Protein AF-A0A3D3BGR3-F1 (afdb_monomer_lite)

Foldseek 3Di:
DVLCVLLVVLLVCLQVQLQVQLQDDDCCVVVVLVVLVVVLVVVLVVVVVVPDVVCNVSSVVSSVSSNVSSPVSNVVNNVVNVVVVVVVVVVVVVVLVVVQVVCVVVVHDNDDDVCVVPVPPPPD

Structure (mmCIF, N/CA/C/O backbone):
data_AF-A0A3D3BGR3-F1
#
_entry.id   AF-A0A3D3BGR3-F1
#
loop_
_atom_site.group_PDB
_atom_site.id
_atom_site.type_symbol
_atom_site.label_atom_id
_atom_site.label_alt_id
_atom_site.label_comp_id
_atom_site.label_asym_id
_atom_site.label_entity_id
_atom_site.label_seq_id
_atom_site.pdbx_PDB_ins_code
_atom_site.Cartn_x
_atom_site.Cartn_y
_atom_site.Cartn_z
_atom_site.occupancy
_atom_site.B_iso_or_equiv
_atom_site.auth_seq_id
_atom_site.auth_comp_id
_atom_site.auth_asym_id
_atom_site.auth_atom_id
_atom_site.pdbx_PDB_model_num
ATOM 1 N N . MET A 1 1 ? -12.137 -13.216 25.998 1.00 61.53 1 MET A N 1
ATOM 2 C CA . MET A 1 1 ? -12.702 -13.579 24.675 1.00 61.53 1 MET A CA 1
ATOM 3 C C . MET A 1 1 ? -13.329 -12.407 23.922 1.00 61.53 1 MET A C 1
ATOM 5 O O . MET A 1 1 ? -13.034 -12.275 22.746 1.00 61.53 1 MET A O 1
ATOM 9 N N . GLN A 1 2 ? -14.112 -11.522 24.556 1.00 68.38 2 GLN A N 1
ATOM 10 C CA . GLN A 1 2 ? -14.761 -10.387 23.864 1.00 68.38 2 GLN A CA 1
ATOM 11 C C . GLN A 1 2 ? -13.795 -9.462 23.096 1.00 68.38 2 GLN A C 1
ATOM 13 O O . GLN A 1 2 ? -14.139 -8.990 22.021 1.00 68.38 2 GLN A O 1
ATOM 18 N N . PHE A 1 3 ? -12.572 -9.256 23.599 1.00 71.25 3 PHE A N 1
ATOM 19 C CA . PHE A 1 3 ? -11.538 -8.487 22.895 1.00 71.25 3 PHE A CA 1
ATOM 20 C C . PHE A 1 3 ? -11.185 -9.083 21.526 1.00 71.25 3 PHE A C 1
ATOM 22 O O . PHE A 1 3 ? -11.163 -8.366 20.537 1.00 71.25 3 PHE A O 1
ATOM 29 N N . LEU A 1 4 ? -10.971 -10.398 21.457 1.00 74.62 4 LEU A N 1
ATOM 30 C CA . LEU A 1 4 ? -10.583 -11.096 20.228 1.00 74.62 4 LEU A CA 1
ATOM 31 C C . LEU A 1 4 ? -11.682 -11.006 19.159 1.00 74.62 4 LEU A C 1
ATOM 33 O O . LEU A 1 4 ? -11.387 -10.793 17.989 1.00 74.62 4 LEU A O 1
ATOM 37 N N . VAL A 1 5 ? -12.946 -11.085 19.583 1.00 76.00 5 VAL A N 1
ATOM 38 C CA . VAL A 1 5 ? -14.120 -10.979 18.700 1.00 76.00 5 VAL A CA 1
ATOM 39 C C . VAL A 1 5 ? -14.231 -9.593 18.054 1.00 76.00 5 VAL A C 1
ATOM 41 O O . VAL A 1 5 ? -14.700 -9.487 16.928 1.00 76.00 5 VAL A O 1
ATOM 44 N N . ILE A 1 6 ? -13.784 -8.536 18.739 1.00 70.94 6 ILE A N 1
ATOM 45 C CA . ILE A 1 6 ? -13.852 -7.157 18.233 1.00 70.94 6 ILE A CA 1
ATOM 46 C C . ILE A 1 6 ? -12.569 -6.785 17.479 1.00 70.94 6 ILE A C 1
ATOM 48 O O . ILE A 1 6 ? -12.630 -6.212 16.395 1.00 70.94 6 ILE A O 1
ATOM 52 N N . ALA A 1 7 ? -11.404 -7.121 18.032 1.00 71.00 7 ALA A N 1
ATOM 53 C CA . ALA A 1 7 ? -10.110 -6.702 17.505 1.00 71.00 7 ALA A CA 1
ATOM 54 C C . ALA A 1 7 ? -9.733 -7.418 16.203 1.00 71.00 7 ALA A C 1
ATOM 56 O O . ALA A 1 7 ? -9.111 -6.805 15.341 1.00 71.00 7 ALA A O 1
ATOM 57 N N . LEU A 1 8 ? -10.116 -8.687 16.033 1.00 76.25 8 LEU A N 1
ATOM 58 C CA . LEU A 1 8 ? -9.775 -9.469 14.843 1.00 76.25 8 LEU A CA 1
ATOM 59 C C . LEU A 1 8 ? -10.443 -8.935 13.561 1.00 76.25 8 LEU A C 1
ATOM 61 O O . LEU A 1 8 ? -9.710 -8.655 12.613 1.00 76.25 8 LEU A O 1
ATOM 65 N N . PRO A 1 9 ? -11.774 -8.716 13.496 1.00 76.44 9 PRO A N 1
ATOM 66 C CA . PRO A 1 9 ? -12.395 -8.146 12.300 1.00 76.44 9 PRO A CA 1
ATOM 67 C C . PRO A 1 9 ? -11.937 -6.708 12.039 1.00 76.44 9 PRO A C 1
ATOM 69 O O . PRO A 1 9 ? -11.689 -6.359 10.887 1.00 76.44 9 PRO A O 1
ATOM 72 N N . LEU A 1 10 ? -11.747 -5.892 13.087 1.00 74.12 10 LEU A N 1
ATOM 73 C CA . LEU A 1 10 ? -11.175 -4.550 12.934 1.00 74.12 10 LEU A CA 1
ATOM 74 C C . LEU A 1 10 ? -9.769 -4.620 12.339 1.00 74.12 10 LEU A C 1
ATOM 76 O O . LEU A 1 10 ? -9.506 -3.961 11.340 1.00 74.12 10 LEU A O 1
ATOM 80 N N . GLY A 1 11 ? -8.883 -5.445 12.896 1.00 75.06 11 GLY A N 1
ATOM 81 C CA . GLY A 1 11 ? -7.519 -5.618 12.399 1.00 75.06 11 GLY A CA 1
ATOM 82 C C . GLY A 1 11 ? -7.478 -6.074 10.940 1.00 75.06 11 GLY A C 1
ATOM 83 O O . GLY A 1 11 ? -6.686 -5.548 10.162 1.00 75.06 11 GLY A O 1
ATOM 84 N N . LEU A 1 12 ? -8.378 -6.979 10.545 1.00 78.00 12 LEU A N 1
ATOM 85 C CA . LEU A 1 12 ? -8.486 -7.469 9.169 1.00 78.00 12 LEU A CA 1
ATOM 86 C C . LEU A 1 12 ? -8.910 -6.346 8.211 1.00 78.00 12 LEU A C 1
ATOM 88 O O . LEU A 1 12 ? -8.235 -6.116 7.210 1.00 78.00 12 LEU A O 1
ATOM 92 N N . VAL A 1 13 ? -9.946 -5.577 8.570 1.00 77.75 13 VAL A N 1
ATOM 93 C CA . VAL A 1 13 ? -10.376 -4.389 7.809 1.00 77.75 13 VAL A CA 1
ATOM 94 C C . VAL A 1 13 ? -9.263 -3.344 7.746 1.00 77.75 13 VAL A C 1
ATOM 96 O O . VAL A 1 13 ? -9.033 -2.744 6.697 1.00 77.75 13 VAL A O 1
ATOM 99 N N . GLY A 1 14 ? -8.545 -3.128 8.848 1.00 75.31 14 GLY A N 1
ATOM 100 C CA . GLY A 1 14 ? -7.429 -2.191 8.914 1.00 75.31 14 GLY A CA 1
ATOM 101 C C . GLY A 1 14 ? -6.294 -2.593 7.980 1.00 75.31 14 GLY A C 1
ATOM 102 O O . GLY A 1 14 ? -5.817 -1.769 7.204 1.00 75.31 14 GLY A O 1
ATOM 103 N N . ALA A 1 15 ? -5.920 -3.872 7.987 1.00 77.12 15 ALA A N 1
ATOM 104 C CA . ALA A 1 15 ? -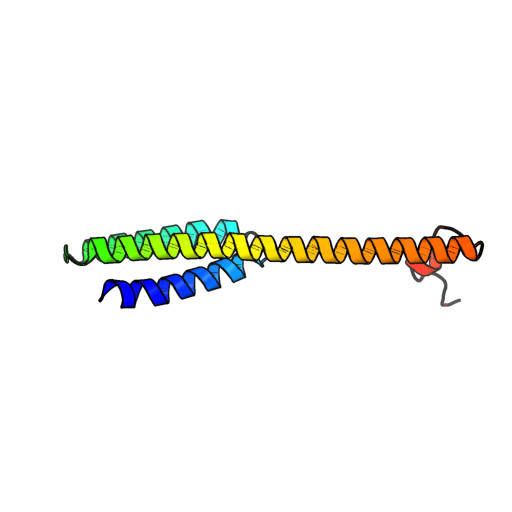4.878 -4.414 7.125 1.00 77.12 15 ALA A CA 1
ATOM 105 C C . ALA A 1 15 ? -5.253 -4.330 5.638 1.00 77.12 15 ALA A C 1
ATOM 107 O O . ALA A 1 15 ? -4.450 -3.851 4.836 1.00 77.12 15 ALA A O 1
ATOM 108 N N . THR A 1 16 ? -6.473 -4.730 5.257 1.00 78.38 16 THR A N 1
ATOM 109 C CA . THR A 1 16 ? -6.919 -4.662 3.854 1.00 78.38 16 THR A CA 1
ATOM 110 C C . THR A 1 16 ? -7.037 -3.222 3.373 1.00 78.38 16 THR A C 1
ATOM 112 O O . THR A 1 16 ? -6.589 -2.902 2.274 1.00 78.38 16 THR A O 1
ATOM 115 N N . THR A 1 17 ? -7.589 -2.335 4.205 1.00 78.69 17 THR A N 1
ATOM 116 C CA . THR A 1 17 ? -7.715 -0.910 3.876 1.00 78.69 17 THR A CA 1
ATOM 117 C C . THR A 1 17 ? -6.336 -0.277 3.738 1.00 78.69 17 THR A C 1
ATOM 119 O O . THR A 1 17 ? -6.063 0.372 2.732 1.00 78.69 17 THR A O 1
ATOM 122 N N . GLY A 1 18 ? -5.437 -0.521 4.695 1.00 75.94 18 GLY A N 1
ATOM 123 C CA . GLY A 1 18 ? -4.064 -0.029 4.647 1.00 75.94 18 GLY A CA 1
ATOM 124 C C . GLY A 1 18 ? -3.319 -0.513 3.403 1.00 75.94 18 GLY A C 1
ATOM 125 O O . GLY A 1 18 ? -2.697 0.290 2.712 1.00 75.94 18 GLY A O 1
ATOM 126 N N . TYR A 1 19 ? -3.445 -1.797 3.062 1.00 79.75 19 TYR A N 1
ATOM 127 C CA . TYR A 1 19 ? -2.822 -2.377 1.871 1.00 79.75 19 TYR A CA 1
ATOM 128 C C . TYR A 1 19 ? -3.310 -1.732 0.569 1.00 79.75 19 TYR A C 1
ATOM 130 O O . TYR A 1 19 ? -2.501 -1.299 -0.254 1.00 79.75 19 TYR A O 1
ATOM 138 N N . LEU A 1 20 ? -4.629 -1.606 0.400 1.00 79.69 20 LEU A N 1
ATOM 139 C CA . LEU A 1 20 ? -5.223 -0.966 -0.779 1.00 79.69 20 LEU A CA 1
ATOM 140 C C . LEU A 1 20 ? -4.835 0.514 -0.882 1.00 79.69 20 LEU A C 1
ATOM 142 O O . LEU A 1 20 ? -4.572 1.013 -1.977 1.00 79.69 20 LEU A O 1
ATOM 146 N N . VAL A 1 21 ? -4.746 1.205 0.255 1.00 78.81 21 VAL A N 1
ATOM 147 C CA . VAL A 1 21 ? -4.286 2.595 0.322 1.00 78.81 21 VAL A CA 1
ATOM 148 C C . VAL A 1 21 ? -2.814 2.710 -0.079 1.00 78.81 21 VAL A C 1
ATOM 150 O O . VAL A 1 21 ? -2.486 3.569 -0.895 1.00 78.81 21 VAL A O 1
ATOM 153 N N . GLY A 1 22 ? -1.943 1.822 0.410 1.00 74.69 22 GLY A N 1
ATOM 154 C CA . GLY A 1 22 ? -0.523 1.793 0.041 1.00 74.69 22 GLY A CA 1
ATOM 155 C C . GLY A 1 22 ? -0.274 1.518 -1.449 1.00 74.69 22 GLY A C 1
ATOM 156 O O . GLY A 1 22 ? 0.700 2.017 -2.020 1.00 74.69 22 GLY A O 1
ATOM 157 N N . LEU A 1 23 ? -1.173 0.775 -2.102 1.00 77.12 23 LEU A N 1
ATOM 158 C CA . LEU A 1 23 ? -1.125 0.531 -3.548 1.00 77.12 23 LEU A CA 1
ATOM 159 C C . LEU A 1 23 ? -1.535 1.750 -4.394 1.00 77.12 23 LEU A C 1
ATOM 161 O O . LEU A 1 23 ? -1.155 1.834 -5.567 1.00 77.12 23 LEU A O 1
ATOM 165 N N . SER A 1 24 ? -2.294 2.698 -3.839 1.00 77.31 24 SER A N 1
ATOM 166 C CA . SER A 1 24 ? -2.839 3.827 -4.599 1.00 77.31 24 SER A CA 1
ATOM 167 C C . SER A 1 24 ? -1.839 4.990 -4.739 1.00 77.31 24 SER A C 1
ATOM 169 O O . SER A 1 24 ? -1.008 5.234 -3.870 1.00 77.31 24 SER A O 1
ATOM 171 N N . ARG A 1 25 ? -1.886 5.716 -5.870 1.00 63.75 25 ARG A N 1
ATOM 172 C CA . ARG A 1 25 ? -0.912 6.774 -6.248 1.00 63.75 25 ARG A CA 1
ATOM 173 C C . ARG A 1 25 ? -1.256 8.188 -5.735 1.00 63.75 25 ARG A C 1
ATOM 175 O O . ARG A 1 25 ? -0.486 9.112 -5.970 1.00 63.75 25 ARG A O 1
ATOM 182 N N . VAL A 1 26 ? -2.414 8.371 -5.101 1.00 64.44 26 VAL A N 1
ATOM 183 C CA . VAL A 1 26 ? -3.058 9.675 -4.812 1.00 64.44 26 VAL A CA 1
ATOM 184 C C . VAL A 1 26 ? -2.910 10.045 -3.320 1.00 64.44 26 VAL A C 1
ATOM 186 O O . VAL A 1 26 ? -2.709 9.136 -2.511 1.00 64.44 26 VAL A O 1
ATOM 189 N N . PRO A 1 27 ? -3.087 11.326 -2.909 1.00 52.91 27 PRO A N 1
ATOM 190 C CA . PRO A 1 27 ? -3.235 11.797 -1.513 1.00 52.91 27 PRO A CA 1
ATOM 191 C C . PRO A 1 27 ? -4.281 11.072 -0.642 1.00 52.91 27 PRO A C 1
ATOM 193 O O . PRO A 1 27 ? -4.528 11.473 0.490 1.00 52.91 27 PRO A O 1
ATOM 196 N N . ALA A 1 28 ? -4.871 9.971 -1.111 1.00 54.88 28 ALA A N 1
ATOM 197 C CA . ALA A 1 28 ? -5.636 9.045 -0.292 1.00 54.88 28 ALA A CA 1
ATOM 198 C C . ALA A 1 28 ? -4.876 8.674 0.990 1.00 54.88 28 ALA A C 1
ATOM 200 O O . ALA A 1 28 ? -5.483 8.674 2.046 1.00 54.88 28 ALA A O 1
ATOM 201 N N . VAL A 1 29 ? -3.552 8.473 0.945 1.00 57.38 29 VAL A N 1
ATOM 202 C CA . VAL A 1 29 ? -2.751 8.183 2.151 1.00 57.38 29 VAL A CA 1
ATOM 203 C C . VAL A 1 29 ? -2.788 9.341 3.161 1.00 57.38 29 VAL A C 1
ATOM 205 O O . VAL A 1 29 ? -2.961 9.109 4.356 1.00 57.38 29 VAL A O 1
ATOM 208 N N . THR A 1 30 ? -2.669 10.588 2.694 1.00 56.72 30 THR A N 1
ATOM 209 C CA . THR A 1 30 ? -2.610 11.777 3.560 1.00 56.72 30 THR A CA 1
ATOM 210 C C . THR A 1 30 ? -3.982 12.247 4.033 1.00 56.72 30 THR A C 1
ATOM 212 O O . THR A 1 30 ? -4.056 12.894 5.070 1.00 56.72 30 THR A O 1
ATOM 215 N N . ALA A 1 31 ? -5.064 11.898 3.329 1.00 58.56 31 ALA A N 1
ATOM 216 C CA . ALA A 1 31 ? -6.436 12.220 3.726 1.00 58.56 31 ALA A CA 1
ATOM 217 C C . ALA A 1 31 ? -7.109 11.102 4.548 1.00 58.56 31 ALA A C 1
ATOM 219 O O . ALA A 1 31 ? -7.839 11.398 5.495 1.00 58.56 31 ALA A O 1
ATOM 220 N N . LEU A 1 32 ? -6.851 9.821 4.242 1.00 67.25 32 LEU A N 1
ATOM 221 C CA . LEU A 1 32 ? -7.461 8.702 4.974 1.00 67.25 32 LEU A CA 1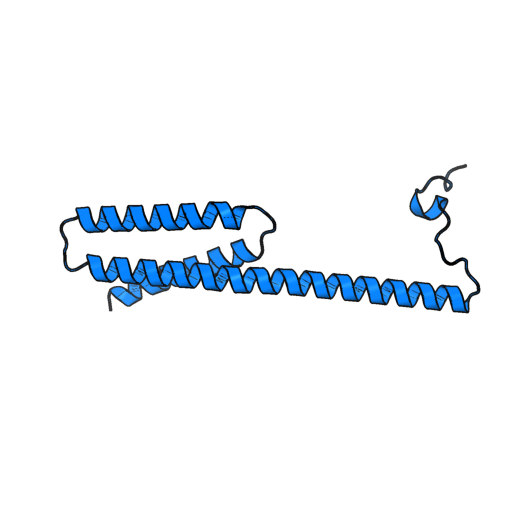
ATOM 222 C C . LEU A 1 32 ? -6.881 8.518 6.366 1.00 67.25 32 LEU A C 1
ATOM 224 O O . LEU A 1 32 ? -7.643 8.209 7.275 1.00 67.25 32 LEU A O 1
ATOM 228 N N . LEU A 1 33 ? -5.569 8.681 6.554 1.00 67.19 33 LEU A N 1
ATOM 229 C CA . LEU A 1 33 ? -4.960 8.480 7.871 1.00 67.19 33 LEU A CA 1
ATOM 230 C C . LEU A 1 33 ? -5.542 9.447 8.923 1.00 67.19 33 LEU A C 1
ATOM 232 O O . LEU A 1 33 ? -6.018 8.963 9.952 1.00 67.19 33 LEU A O 1
ATOM 236 N N . PRO A 1 34 ? -5.620 10.772 8.676 1.00 63.72 34 PRO A N 1
ATOM 237 C CA . PRO A 1 34 ? -6.261 11.704 9.604 1.00 63.72 34 PRO A CA 1
ATOM 238 C C . PRO A 1 34 ? -7.764 11.462 9.778 1.00 63.72 34 PRO A C 1
ATOM 240 O O . PRO A 1 34 ? -8.281 11.626 10.884 1.00 63.72 34 PRO A O 1
ATOM 243 N N . ALA A 1 35 ? -8.469 11.045 8.719 1.00 65.62 35 ALA A N 1
ATOM 244 C CA . ALA A 1 35 ? -9.900 10.748 8.778 1.00 65.62 35 ALA A CA 1
ATOM 245 C C . ALA A 1 35 ? -10.199 9.484 9.604 1.00 65.62 35 ALA A C 1
ATOM 247 O O . ALA A 1 35 ? -11.115 9.490 10.423 1.00 65.62 35 ALA A O 1
ATOM 248 N N . LEU A 1 36 ? -9.398 8.424 9.456 1.00 73.50 36 LEU A N 1
ATOM 249 C CA . LEU A 1 36 ? -9.510 7.194 10.245 1.00 73.50 36 LEU A CA 1
ATOM 250 C C . LEU A 1 36 ? -9.102 7.418 11.702 1.00 73.50 36 LEU A C 1
ATOM 252 O O . LEU A 1 36 ? -9.774 6.923 12.606 1.00 73.50 36 LEU A O 1
ATOM 256 N N . LEU A 1 37 ? -8.057 8.209 11.951 1.00 69.44 37 LEU A N 1
ATOM 257 C CA . LEU A 1 37 ? -7.669 8.606 13.306 1.00 69.44 37 LEU A CA 1
ATOM 258 C C . LEU A 1 37 ? -8.753 9.468 13.971 1.00 69.44 37 LEU A C 1
ATOM 260 O O . LEU A 1 37 ? -9.121 9.190 15.113 1.00 69.44 37 LEU A O 1
ATOM 264 N N . SER A 1 38 ? -9.341 10.430 13.252 1.00 65.94 38 SER A N 1
ATOM 265 C CA . SER A 1 38 ? -10.479 11.222 13.750 1.00 65.94 38 SER A CA 1
ATOM 266 C C . SER A 1 38 ? -11.704 10.356 14.023 1.00 65.94 38 SER A C 1
ATOM 268 O O . SER A 1 38 ? -12.314 10.476 15.082 1.00 65.94 38 SER A O 1
ATOM 270 N N . PHE A 1 39 ? -12.040 9.440 13.112 1.00 75.19 39 PHE A N 1
ATOM 271 C CA . PHE A 1 39 ? -13.164 8.524 13.287 1.00 75.19 39 PHE A CA 1
ATOM 272 C C . PHE A 1 39 ? -12.948 7.584 14.478 1.00 75.19 39 PHE A C 1
ATOM 274 O O . PHE A 1 39 ? -13.833 7.433 15.316 1.00 75.19 39 PHE A O 1
ATOM 281 N N . SER A 1 40 ? -11.753 7.006 14.615 1.00 74.31 40 SER A N 1
ATOM 282 C CA . SER A 1 40 ? -11.421 6.137 15.749 1.00 74.31 40 SER A CA 1
ATOM 283 C C . SER A 1 40 ? -11.458 6.888 17.085 1.00 74.31 40 SER A C 1
ATOM 285 O O . SER A 1 40 ? -11.988 6.368 18.066 1.00 74.31 40 SER A O 1
ATOM 287 N N . SER A 1 41 ? -11.008 8.146 17.106 1.00 65.44 41 SER A N 1
ATOM 288 C CA . SER A 1 41 ? -11.081 9.023 18.281 1.00 65.44 41 SER A CA 1
ATOM 289 C C . SER A 1 41 ? -12.527 9.380 18.636 1.00 65.44 41 SER A C 1
ATOM 291 O O . SER A 1 41 ? -12.902 9.342 19.807 1.00 65.44 41 SER A O 1
ATOM 293 N N . ALA A 1 42 ? -13.372 9.651 17.636 1.00 65.56 42 ALA A N 1
ATOM 294 C CA . ALA A 1 42 ? -14.798 9.905 17.829 1.00 65.56 42 ALA A CA 1
ATOM 295 C C . ALA A 1 42 ? -15.532 8.671 18.384 1.00 65.56 42 ALA A C 1
ATOM 297 O O . ALA A 1 42 ? -16.312 8.791 19.328 1.00 65.56 42 ALA A O 1
ATOM 298 N N . VAL A 1 43 ? -15.231 7.473 17.870 1.00 70.94 43 VAL A N 1
ATOM 299 C CA . VAL A 1 43 ? -15.768 6.203 18.392 1.00 70.94 43 VAL A CA 1
ATOM 300 C C . VAL A 1 43 ? -15.305 5.956 19.831 1.00 70.94 43 VAL A C 1
ATOM 302 O O . VAL A 1 43 ? -16.101 5.521 20.664 1.00 70.94 43 VAL A O 1
ATOM 305 N N . PHE A 1 44 ? -14.048 6.272 20.155 1.00 69.25 44 PHE A N 1
ATOM 306 C CA . PHE A 1 44 ? -13.520 6.150 21.514 1.00 69.25 44 PHE A CA 1
ATOM 307 C C . PHE A 1 44 ? -14.228 7.086 22.503 1.00 69.25 44 PHE A C 1
ATOM 309 O O . PHE A 1 44 ? -14.636 6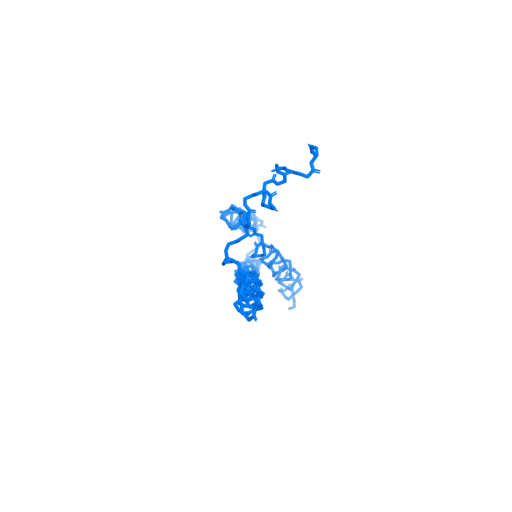.644 23.578 1.00 69.25 44 PHE A O 1
ATOM 316 N N . LEU A 1 45 ? -14.439 8.353 22.128 1.00 65.38 45 LEU A N 1
ATOM 317 C CA . LEU A 1 45 ? -15.181 9.328 22.937 1.00 65.38 45 LEU A CA 1
ATOM 318 C C . LEU A 1 45 ? -16.635 8.898 23.158 1.00 65.38 45 LEU A C 1
ATOM 320 O O . LEU A 1 45 ? -17.151 8.997 24.273 1.00 65.38 45 LEU A O 1
ATOM 324 N N . LEU A 1 46 ? -17.284 8.362 22.124 1.00 65.19 46 LEU A N 1
ATOM 325 C CA . LEU A 1 46 ? -18.662 7.879 22.201 1.00 65.19 46 LEU A CA 1
ATOM 326 C C . LEU A 1 46 ? -18.769 6.642 23.112 1.00 65.19 46 LEU A C 1
ATOM 328 O O . LEU A 1 46 ? -19.668 6.556 23.949 1.00 65.19 46 LEU A O 1
ATOM 332 N N . ALA A 1 47 ? -17.796 5.729 23.040 1.00 63.69 47 ALA A N 1
ATOM 333 C CA . ALA A 1 47 ? -17.692 4.586 23.946 1.00 63.69 47 ALA A CA 1
ATOM 334 C C . ALA A 1 47 ? -17.454 4.994 25.412 1.00 63.69 47 ALA A C 1
ATOM 336 O O . ALA A 1 47 ? -18.028 4.385 26.318 1.00 63.69 47 ALA A O 1
ATOM 337 N N . PHE A 1 48 ? -16.646 6.032 25.649 1.00 64.12 48 PHE A N 1
ATOM 338 C CA . PHE A 1 48 ? -16.436 6.616 26.979 1.00 64.12 48 PHE A CA 1
ATOM 339 C C . PHE A 1 48 ? -17.709 7.282 27.525 1.00 64.12 48 PHE A C 1
ATOM 341 O O . PHE A 1 48 ? -18.004 7.175 28.716 1.00 64.12 48 PHE A O 1
ATOM 348 N N . SER A 1 49 ? -18.489 7.924 26.649 1.00 61.28 49 SER A N 1
ATOM 349 C CA . SER A 1 49 ? -19.747 8.600 26.993 1.00 61.28 49 SER A CA 1
ATOM 350 C C . SER A 1 49 ? -20.840 7.627 27.469 1.00 61.28 49 SER A C 1
ATOM 352 O O . SER A 1 49 ? -21.655 7.965 28.327 1.00 61.28 49 SER A O 1
ATOM 354 N N . LEU A 1 50 ? -20.810 6.369 27.014 1.00 61.78 50 LEU A N 1
ATOM 355 C CA . LEU A 1 50 ? -21.805 5.331 27.332 1.00 61.78 50 LEU A CA 1
ATOM 356 C C . LEU A 1 50 ? -21.717 4.737 28.764 1.00 61.78 50 LEU A C 1
ATOM 358 O O . LEU A 1 50 ? -22.314 3.694 29.031 1.00 61.78 50 LEU A O 1
ATOM 362 N N . LYS A 1 51 ? -21.011 5.377 29.713 1.00 59.47 51 LYS A N 1
ATOM 363 C CA . LYS A 1 51 ? -20.965 5.024 31.159 1.00 59.4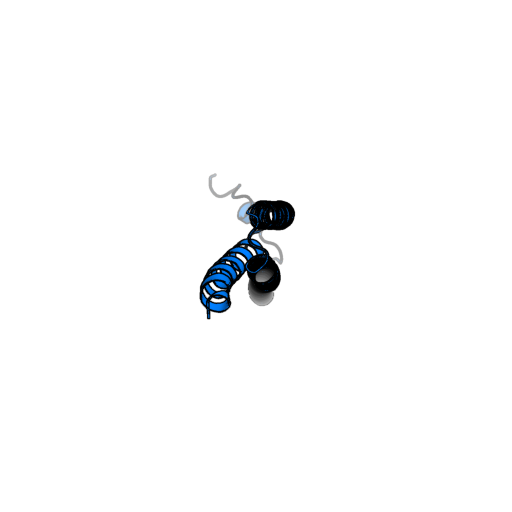7 51 LYS A CA 1
ATOM 364 C C . LYS A 1 51 ? -20.662 3.544 31.487 1.00 59.47 51 LYS A C 1
ATOM 366 O O . LYS A 1 51 ? -21.037 3.054 32.550 1.00 59.47 51 LYS A O 1
ATOM 371 N N . SER A 1 52 ? -19.954 2.811 30.622 1.00 64.56 52 SER A N 1
ATOM 372 C CA . SER A 1 52 ? -19.545 1.423 30.896 1.00 64.56 52 SER A CA 1
ATOM 373 C C . SER A 1 52 ? -18.024 1.326 31.094 1.00 64.56 52 SER A C 1
ATOM 375 O O . SER A 1 52 ? -17.294 1.036 30.142 1.00 64.56 52 SER A O 1
ATOM 377 N N . PRO A 1 53 ? -17.511 1.537 32.324 1.00 65.62 53 PRO A N 1
ATOM 378 C CA . PRO A 1 53 ? -16.071 1.666 32.582 1.00 65.62 53 PRO A CA 1
ATOM 379 C C . PRO A 1 53 ? -15.263 0.407 32.231 1.00 65.62 53 PRO A C 1
ATOM 381 O O . PRO A 1 53 ? -14.074 0.492 31.945 1.00 65.62 53 PRO A O 1
ATOM 384 N N . ARG A 1 54 ? -15.902 -0.771 32.180 1.00 69.00 54 ARG A N 1
ATOM 385 C CA . ARG A 1 54 ? -15.236 -2.038 31.829 1.00 69.00 54 ARG A CA 1
ATOM 386 C C . ARG A 1 54 ? -14.958 -2.206 30.329 1.00 69.00 54 ARG A C 1
ATOM 388 O O . ARG A 1 54 ? -14.084 -2.989 29.973 1.00 69.00 54 ARG A O 1
ATOM 395 N N . LYS A 1 55 ? -15.683 -1.507 29.446 1.00 68.12 55 LYS A N 1
ATOM 396 C CA . LYS A 1 55 ? -15.547 -1.661 27.981 1.00 68.12 55 LYS A CA 1
ATOM 397 C C . LYS A 1 55 ? -14.517 -0.712 27.366 1.00 68.12 55 LYS A C 1
ATOM 399 O O . LYS A 1 55 ? -13.961 -1.011 26.314 1.00 68.12 55 LYS A O 1
ATOM 404 N N . VAL A 1 56 ? -14.225 0.387 28.054 1.00 70.25 56 VAL A N 1
ATOM 405 C CA . VAL A 1 56 ? -13.261 1.416 27.649 1.00 70.25 56 VAL A CA 1
ATOM 406 C C . VAL A 1 56 ? -11.870 0.856 27.296 1.00 70.25 56 VAL A C 1
ATOM 408 O O . VAL A 1 56 ? -11.415 1.099 26.176 1.00 70.25 56 VAL A O 1
ATOM 411 N N . PRO A 1 57 ? -11.188 0.073 28.160 1.00 73.06 57 PRO A N 1
ATOM 412 C CA . PRO A 1 57 ? -9.845 -0.424 27.842 1.00 73.06 57 PRO A CA 1
ATOM 413 C C . PRO A 1 57 ? -9.839 -1.431 26.679 1.00 73.06 57 PRO A C 1
ATOM 415 O O . PRO A 1 57 ? -8.878 -1.493 25.912 1.00 73.06 57 PRO A O 1
ATOM 418 N N . ILE A 1 58 ? -10.926 -2.190 26.501 1.00 73.81 58 ILE A N 1
ATOM 419 C CA . ILE A 1 58 ? -11.089 -3.162 25.406 1.00 73.81 58 ILE A CA 1
ATOM 420 C C . ILE A 1 58 ? -11.218 -2.436 24.060 1.00 73.81 58 ILE A C 1
ATOM 422 O O . ILE A 1 58 ? -10.619 -2.844 23.069 1.00 73.81 58 ILE A O 1
ATOM 426 N N . ILE A 1 59 ? -11.974 -1.338 24.025 1.00 71.50 59 ILE A N 1
ATOM 427 C CA . ILE A 1 59 ? -12.169 -0.540 22.808 1.00 71.50 59 ILE A CA 1
ATOM 428 C C . ILE A 1 59 ? -10.895 0.242 22.470 1.00 71.50 59 ILE A C 1
ATOM 430 O O . ILE A 1 59 ? -10.482 0.259 21.313 1.00 71.50 59 ILE A O 1
ATOM 434 N N . GLY A 1 60 ? -10.222 0.819 23.471 1.00 71.44 60 GLY A N 1
ATOM 435 C CA . GLY A 1 60 ? -8.951 1.524 23.267 1.00 71.44 60 GLY A CA 1
ATOM 436 C C . GLY A 1 60 ? -7.864 0.622 22.689 1.00 71.44 60 GLY A C 1
ATOM 437 O O . GLY A 1 60 ? -7.231 0.968 21.695 1.00 71.44 60 GLY A O 1
ATOM 438 N N . SER A 1 61 ? -7.700 -0.579 23.247 1.00 72.94 61 SER A N 1
ATOM 439 C CA . SER A 1 61 ? -6.747 -1.560 22.715 1.00 72.94 61 SER A CA 1
ATOM 440 C C . SER A 1 61 ? -7.112 -2.031 21.300 1.00 72.94 61 SER A C 1
ATOM 442 O O . SER A 1 61 ? -6.220 -2.171 20.466 1.00 72.94 61 SER A O 1
ATOM 444 N N . ALA A 1 62 ? -8.400 -2.198 20.976 1.00 72.12 62 ALA A N 1
ATOM 445 C CA . ALA A 1 62 ? -8.835 -2.548 19.620 1.00 72.12 62 ALA A CA 1
ATOM 446 C C . ALA A 1 62 ? -8.522 -1.443 18.590 1.00 72.12 62 ALA A C 1
ATOM 448 O O . ALA A 1 62 ? -8.125 -1.750 17.467 1.00 72.12 62 ALA A O 1
ATOM 449 N N . ILE A 1 63 ? -8.636 -0.167 18.973 1.00 74.88 63 ILE A N 1
ATOM 450 C CA . ILE A 1 63 ? -8.281 0.980 18.117 1.00 74.88 63 ILE A CA 1
ATOM 451 C C . ILE A 1 63 ? -6.771 1.057 17.868 1.00 74.88 63 ILE A C 1
ATOM 453 O O . ILE A 1 63 ? -6.342 1.352 16.748 1.00 74.88 63 ILE A O 1
ATOM 457 N N . VAL A 1 64 ? -5.956 0.764 18.885 1.00 77.75 64 VAL A N 1
ATOM 458 C CA . VAL A 1 64 ? -4.494 0.706 18.730 1.00 77.75 64 VAL A CA 1
ATOM 459 C C . VAL A 1 64 ? -4.108 -0.408 17.756 1.00 77.75 64 VAL A C 1
ATOM 461 O O . VAL A 1 64 ? -3.343 -0.164 16.824 1.00 77.75 64 VAL A O 1
ATOM 464 N N . VAL A 1 65 ? -4.689 -1.603 17.910 1.00 79.00 65 VAL A N 1
ATOM 465 C CA . VAL A 1 65 ? -4.468 -2.728 16.984 1.00 79.00 65 VAL A CA 1
ATOM 466 C C . VAL A 1 65 ? -4.897 -2.358 15.563 1.00 79.00 65 VAL A C 1
ATOM 468 O O . VAL A 1 65 ? -4.139 -2.571 14.621 1.00 79.00 65 VAL A O 1
ATOM 471 N N . PHE A 1 66 ? -6.066 -1.738 15.402 1.00 75.56 66 PHE A N 1
ATOM 472 C CA . PHE A 1 66 ? -6.549 -1.271 14.104 1.00 75.56 66 PHE A CA 1
ATOM 473 C C . PHE A 1 66 ? -5.585 -0.283 13.435 1.00 75.56 66 PHE A C 1
ATOM 475 O O . PHE A 1 66 ? -5.240 -0.451 12.264 1.00 75.56 66 PHE A O 1
ATOM 482 N N . SER A 1 67 ? -5.103 0.707 14.190 1.00 75.06 67 SER A N 1
ATOM 483 C CA . SER A 1 67 ? -4.142 1.703 13.704 1.00 75.06 67 SER A CA 1
ATOM 484 C C . SER A 1 67 ? -2.823 1.060 13.265 1.00 75.06 67 SER A C 1
ATOM 486 O O . SER A 1 67 ?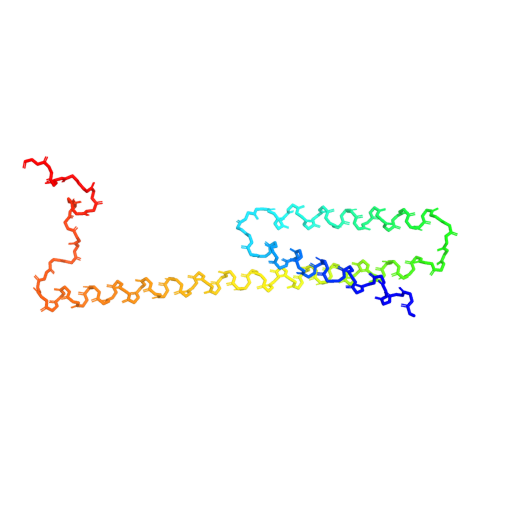 -2.303 1.391 12.199 1.00 75.06 67 SER A O 1
ATOM 488 N N . LEU A 1 68 ? -2.309 0.098 14.039 1.00 79.94 68 LEU A N 1
ATOM 489 C CA . LEU A 1 68 ? -1.097 -0.651 13.691 1.00 79.94 68 LEU A CA 1
ATOM 490 C C . LEU A 1 68 ? -1.287 -1.497 12.425 1.00 79.94 68 LEU A C 1
ATOM 492 O O . LEU A 1 68 ? -0.408 -1.515 11.562 1.00 79.94 68 LEU A O 1
ATOM 496 N N . CYS A 1 69 ? -2.437 -2.161 12.279 1.00 81.88 69 CYS A N 1
ATOM 497 C CA . CYS A 1 69 ? -2.761 -2.943 11.086 1.00 81.88 69 CYS A CA 1
ATOM 498 C C . CYS A 1 69 ? -2.860 -2.067 9.831 1.00 81.88 69 CYS A C 1
ATOM 500 O O . CYS A 1 69 ? -2.329 -2.450 8.788 1.00 81.88 69 CYS A O 1
ATOM 502 N N . ILE A 1 70 ? -3.474 -0.882 9.931 1.00 78.62 70 ILE A N 1
ATOM 503 C CA . ILE A 1 70 ? -3.506 0.091 8.829 1.00 78.62 70 ILE A CA 1
ATOM 504 C C . ILE A 1 70 ? -2.091 0.513 8.454 1.00 78.62 70 ILE A C 1
ATOM 506 O O . ILE A 1 70 ? -1.725 0.441 7.282 1.00 78.62 70 ILE A O 1
ATOM 510 N N . PHE A 1 71 ? -1.291 0.933 9.435 1.00 79.81 71 PHE A N 1
ATOM 511 C CA . PHE A 1 71 ? 0.064 1.412 9.186 1.00 79.81 71 PHE A CA 1
ATOM 512 C C . PHE A 1 71 ? 0.932 0.340 8.512 1.00 79.81 71 PHE A C 1
ATOM 514 O O . PHE A 1 71 ? 1.567 0.606 7.492 1.00 79.81 71 PHE A O 1
ATOM 521 N N . SER A 1 72 ? 0.886 -0.893 9.023 1.00 81.88 72 SER A N 1
ATOM 522 C CA . SER A 1 72 ? 1.584 -2.036 8.427 1.00 81.88 72 SER A CA 1
ATOM 523 C C . SER A 1 72 ? 1.109 -2.318 6.997 1.00 81.88 72 SER A C 1
ATOM 525 O O . SER A 1 72 ? 1.927 -2.439 6.083 1.00 81.88 72 SER A O 1
ATOM 527 N N . GLY A 1 73 ? -0.209 -2.331 6.766 1.00 80.75 73 GLY A N 1
ATOM 528 C CA . GLY A 1 73 ? -0.782 -2.513 5.432 1.00 80.75 73 GLY A CA 1
ATOM 529 C C . GLY A 1 73 ? -0.300 -1.454 4.437 1.00 80.75 73 GLY A C 1
ATOM 530 O O . GLY A 1 73 ? 0.083 -1.798 3.319 1.00 80.75 73 GLY A O 1
ATOM 531 N N . ILE A 1 74 ? -0.244 -0.184 4.853 1.00 82.25 74 ILE A N 1
ATOM 532 C CA . ILE A 1 74 ? 0.243 0.923 4.015 1.00 82.25 74 ILE A CA 1
ATOM 533 C C . ILE A 1 74 ? 1.700 0.701 3.615 1.00 82.25 74 ILE A C 1
ATOM 535 O O . ILE A 1 74 ? 2.025 0.835 2.434 1.00 82.25 74 ILE A O 1
ATOM 539 N N . LEU A 1 75 ? 2.567 0.342 4.567 1.00 81.25 75 LEU A N 1
ATOM 540 C CA . LEU A 1 75 ? 3.983 0.089 4.288 1.00 81.25 75 LEU A CA 1
ATOM 541 C C . LEU A 1 75 ? 4.165 -1.053 3.282 1.00 81.25 75 LEU A C 1
ATOM 543 O O . LEU A 1 75 ? 4.925 -0.911 2.323 1.00 81.25 75 LEU A O 1
ATOM 547 N N . ILE A 1 76 ? 3.430 -2.154 3.459 1.00 84.81 76 ILE A N 1
ATOM 548 C CA . ILE A 1 76 ? 3.487 -3.311 2.555 1.00 84.81 76 ILE A CA 1
ATOM 549 C C . ILE A 1 76 ? 2.978 -2.933 1.157 1.00 84.81 76 ILE A C 1
ATOM 551 O O . ILE A 1 76 ? 3.643 -3.210 0.157 1.00 84.81 76 ILE A O 1
ATOM 555 N N . GLY A 1 77 ? 1.824 -2.264 1.068 1.00 82.56 77 GLY A N 1
ATOM 556 C CA . GLY A 1 77 ? 1.251 -1.830 -0.209 1.00 82.56 77 GLY A CA 1
ATOM 557 C C . GLY A 1 77 ? 2.169 -0.859 -0.957 1.00 82.56 77 GLY A C 1
ATOM 558 O O . GLY A 1 77 ? 2.388 -1.010 -2.162 1.00 82.56 77 GLY A O 1
ATOM 559 N N . ALA A 1 78 ? 2.772 0.092 -0.239 1.00 80.81 78 ALA A N 1
ATOM 560 C CA . ALA A 1 78 ? 3.723 1.042 -0.805 1.00 80.81 78 ALA A CA 1
ATOM 561 C C . ALA A 1 78 ? 5.005 0.353 -1.300 1.00 80.81 78 ALA A C 1
ATOM 563 O O . ALA A 1 78 ? 5.483 0.671 -2.391 1.00 80.81 78 ALA A O 1
ATOM 564 N N . GLY A 1 79 ? 5.524 -0.619 -0.541 1.00 83.50 79 GLY A N 1
ATOM 565 C CA . GLY A 1 79 ? 6.686 -1.419 -0.930 1.00 83.50 79 GLY A CA 1
ATOM 566 C C . GLY A 1 79 ? 6.447 -2.217 -2.215 1.00 83.50 79 GLY A C 1
ATOM 567 O O . GLY A 1 79 ? 7.235 -2.117 -3.157 1.00 83.50 79 GLY A O 1
ATOM 568 N N . ASN A 1 80 ? 5.321 -2.931 -2.304 1.00 84.12 80 ASN A N 1
ATOM 569 C CA . ASN A 1 80 ? 4.950 -3.693 -3.504 1.00 84.12 80 ASN A CA 1
ATOM 570 C C . ASN A 1 80 ? 4.801 -2.792 -4.737 1.00 84.12 80 ASN A C 1
ATOM 572 O O . ASN A 1 80 ? 5.223 -3.147 -5.841 1.00 84.12 80 ASN A O 1
ATOM 576 N N . ARG A 1 81 ? 4.228 -1.598 -4.553 1.00 82.50 81 ARG A N 1
ATOM 577 C CA . ARG A 1 81 ? 4.085 -0.607 -5.624 1.00 82.50 81 ARG A CA 1
ATOM 578 C C . ARG A 1 81 ? 5.442 -0.161 -6.168 1.00 82.50 81 ARG A C 1
ATOM 580 O O . ARG A 1 81 ? 5.605 -0.075 -7.388 1.00 82.50 81 ARG A O 1
ATOM 587 N N . GLU A 1 82 ? 6.402 0.114 -5.289 1.00 83.75 82 GLU A N 1
ATOM 588 C CA . GLU A 1 82 ? 7.729 0.571 -5.706 1.00 83.75 82 GLU A CA 1
ATOM 589 C C . GLU A 1 82 ? 8.529 -0.552 -6.377 1.00 83.75 82 GLU A C 1
ATOM 591 O O . GLU A 1 82 ? 9.126 -0.333 -7.431 1.00 83.75 82 GLU A O 1
ATOM 596 N N . GLN A 1 83 ? 8.445 -1.785 -5.867 1.00 85.12 83 GLN A N 1
ATOM 597 C CA . GLN A 1 83 ? 9.048 -2.953 -6.521 1.00 85.12 83 GLN A CA 1
ATOM 598 C C . GLN A 1 83 ? 8.507 -3.163 -7.941 1.00 85.12 83 GLN A C 1
ATOM 600 O O . GLN A 1 83 ? 9.287 -3.369 -8.873 1.00 85.12 83 GLN A O 1
ATOM 605 N N . GLY A 1 84 ? 7.190 -3.036 -8.140 1.00 84.25 84 GLY A N 1
ATOM 606 C CA . GLY A 1 84 ? 6.584 -3.112 -9.473 1.00 84.25 84 GLY A CA 1
ATOM 607 C C . GLY A 1 84 ? 7.090 -2.020 -10.423 1.00 84.25 84 GLY A C 1
ATOM 608 O O . GLY A 1 84 ? 7.276 -2.260 -11.619 1.00 84.25 84 GLY A O 1
ATOM 609 N N . ARG A 1 85 ? 7.374 -0.822 -9.900 1.00 83.62 85 ARG A N 1
ATOM 610 C CA . ARG A 1 85 ? 7.950 0.279 -10.682 1.00 83.62 85 ARG A CA 1
ATOM 611 C C . ARG A 1 85 ? 9.394 -0.010 -11.085 1.00 83.62 85 ARG A C 1
ATOM 613 O O . ARG A 1 85 ? 9.732 0.160 -12.255 1.00 83.62 85 ARG A O 1
ATOM 620 N N . VAL A 1 86 ? 10.213 -0.480 -10.148 1.00 87.88 86 VAL A N 1
ATOM 621 C CA . VAL A 1 86 ? 11.615 -0.847 -10.400 1.00 87.88 86 VAL A CA 1
ATOM 622 C C . VAL A 1 86 ? 11.704 -1.988 -11.413 1.00 87.88 86 VAL A C 1
ATOM 624 O O . VAL A 1 86 ? 12.467 -1.888 -12.372 1.00 87.88 86 VAL A O 1
ATOM 627 N N . ALA A 1 87 ? 10.879 -3.028 -11.269 1.00 88.50 87 ALA A N 1
ATOM 628 C CA . ALA A 1 87 ? 10.832 -4.145 -12.212 1.00 88.50 87 ALA A CA 1
ATOM 629 C C . ALA A 1 87 ? 10.480 -3.679 -13.634 1.00 88.50 87 ALA A C 1
ATOM 631 O O . ALA A 1 87 ? 11.140 -4.065 -14.599 1.00 88.50 87 ALA A O 1
ATOM 632 N N . ARG A 1 88 ? 9.489 -2.786 -13.766 1.00 88.62 88 ARG A N 1
ATOM 633 C CA . ARG A 1 88 ? 9.112 -2.207 -15.062 1.00 88.62 88 ARG A CA 1
ATOM 634 C C . ARG A 1 88 ? 10.240 -1.375 -15.676 1.00 88.62 88 ARG A C 1
ATOM 636 O O . ARG A 1 88 ? 10.484 -1.490 -16.872 1.00 88.62 88 ARG A O 1
ATOM 643 N N . LEU A 1 89 ? 10.916 -0.544 -14.884 1.00 91.44 89 LEU A N 1
ATOM 644 C CA . LEU A 1 89 ? 12.039 0.270 -15.363 1.00 91.44 89 LEU A CA 1
ATOM 645 C C . LEU A 1 89 ? 13.216 -0.600 -15.811 1.00 91.44 89 LEU A C 1
ATOM 647 O O . LEU A 1 89 ? 13.798 -0.338 -16.860 1.00 91.44 89 LEU A O 1
ATOM 651 N N . LYS A 1 90 ? 13.518 -1.668 -15.067 1.00 93.19 90 LYS A N 1
ATOM 652 C CA . LYS A 1 90 ? 14.555 -2.631 -15.441 1.00 93.19 90 LYS A CA 1
ATOM 653 C C . LYS A 1 90 ? 14.224 -3.324 -16.763 1.00 93.19 90 LYS A C 1
ATOM 655 O O . LYS A 1 90 ? 15.071 -3.368 -17.646 1.00 93.19 90 LYS A O 1
ATOM 660 N N . MET A 1 91 ? 12.979 -3.775 -16.935 1.00 92.88 91 MET A N 1
ATOM 661 C CA . MET A 1 91 ? 12.525 -4.397 -18.183 1.00 92.88 91 MET A CA 1
ATOM 662 C C . MET A 1 91 ? 12.647 -3.445 -19.381 1.00 92.88 91 MET A C 1
ATOM 664 O O . MET A 1 91 ? 13.144 -3.843 -20.431 1.00 92.88 91 MET A O 1
ATOM 668 N N . LEU A 1 92 ? 12.229 -2.184 -19.225 1.00 93.06 92 LEU A N 1
ATOM 669 C CA . LEU A 1 92 ? 12.356 -1.174 -20.280 1.00 93.06 92 LEU A CA 1
ATOM 670 C C . LEU A 1 92 ? 13.825 -0.880 -20.611 1.00 93.06 92 LEU A C 1
ATOM 672 O O . LEU A 1 92 ? 14.174 -0.787 -21.783 1.00 93.06 92 LEU A O 1
ATOM 676 N N . SER A 1 93 ? 14.689 -0.799 -19.598 1.00 94.12 93 SER A N 1
ATOM 677 C CA . SER A 1 93 ? 16.127 -0.582 -19.784 1.00 94.12 93 SER A CA 1
ATOM 678 C C . SER A 1 93 ? 16.802 -1.752 -20.511 1.00 94.12 93 SER A C 1
ATOM 680 O O . SER A 1 93 ? 17.596 -1.530 -21.423 1.00 94.12 93 SER A O 1
ATOM 682 N N . GLU A 1 94 ? 16.451 -2.998 -20.181 1.00 95.00 94 GLU A N 1
ATOM 683 C CA . GLU A 1 94 ? 16.957 -4.190 -20.877 1.00 95.00 94 GLU A CA 1
ATOM 684 C C . GLU A 1 94 ? 16.472 -4.256 -22.333 1.00 95.00 94 GLU A C 1
ATOM 686 O O . GLU A 1 94 ? 17.240 -4.606 -23.234 1.00 95.00 94 GLU A O 1
ATOM 691 N N . GLN A 1 95 ? 15.209 -3.896 -22.585 1.00 92.81 95 GLN A N 1
ATOM 692 C CA . GLN A 1 95 ? 14.665 -3.798 -23.941 1.00 92.81 95 GLN A CA 1
ATOM 693 C C . GLN A 1 95 ? 15.384 -2.724 -24.756 1.00 92.81 95 GLN A C 1
ATOM 695 O O . GLN A 1 95 ? 15.760 -2.978 -25.901 1.00 92.81 95 GLN A O 1
ATOM 700 N N . GLU A 1 96 ? 15.615 -1.553 -24.167 1.00 90.69 96 GLU A N 1
ATOM 701 C CA . GLU A 1 96 ? 16.341 -0.468 -24.816 1.00 90.69 96 GLU A CA 1
ATOM 702 C C . GLU A 1 96 ? 17.779 -0.879 -25.148 1.00 90.69 96 GLU A C 1
ATOM 704 O O . GLU A 1 96 ? 18.219 -0.695 -26.284 1.00 90.69 96 GLU A O 1
ATOM 709 N N . LEU A 1 97 ? 18.486 -1.511 -24.205 1.00 92.81 97 LEU A N 1
ATOM 710 C CA . LEU A 1 97 ? 19.834 -2.030 -24.429 1.00 92.81 97 LEU A CA 1
ATOM 711 C C . LEU A 1 97 ? 19.848 -3.041 -25.583 1.00 92.81 97 LEU A C 1
ATOM 713 O O . LEU A 1 97 ? 20.656 -2.918 -26.500 1.00 92.81 97 LEU A O 1
ATOM 717 N N . ARG A 1 98 ? 18.914 -4.002 -25.586 1.00 91.88 98 ARG A N 1
ATOM 718 C CA . ARG A 1 98 ? 18.808 -5.012 -26.648 1.00 91.88 98 ARG A CA 1
ATOM 719 C C . ARG A 1 98 ? 18.564 -4.373 -28.018 1.00 91.88 98 ARG A C 1
ATOM 721 O O . ARG A 1 98 ? 19.169 -4.806 -28.999 1.00 91.88 98 ARG A O 1
ATOM 728 N N . ILE A 1 99 ? 17.700 -3.360 -28.097 1.00 90.62 99 ILE A N 1
ATOM 729 C CA . ILE A 1 99 ? 17.430 -2.628 -29.344 1.00 90.62 99 ILE A CA 1
ATOM 730 C C . ILE A 1 99 ? 18.683 -1.875 -29.804 1.00 90.62 99 ILE A C 1
ATOM 732 O O . ILE A 1 99 ? 19.026 -1.950 -30.985 1.00 90.62 99 ILE A O 1
ATOM 736 N N . ARG A 1 100 ? 19.390 -1.199 -28.888 1.00 88.25 100 ARG A N 1
ATOM 737 C CA . ARG A 1 100 ? 20.644 -0.491 -29.190 1.00 88.25 100 ARG A CA 1
ATOM 738 C C . ARG A 1 100 ? 21.704 -1.446 -29.740 1.00 88.25 100 ARG A C 1
ATOM 740 O O . ARG A 1 100 ? 22.207 -1.208 -30.832 1.00 88.25 100 ARG A O 1
ATOM 747 N N . THR A 1 101 ? 21.956 -2.568 -29.066 1.00 92.12 101 THR A N 1
ATOM 748 C CA . THR A 1 101 ? 22.930 -3.575 -29.522 1.00 92.12 101 THR A CA 1
ATOM 749 C C . THR A 1 101 ? 22.540 -4.183 -30.872 1.00 92.12 101 THR A C 1
ATOM 751 O O . THR A 1 101 ? 23.388 -4.368 -31.741 1.00 92.12 101 THR A O 1
ATOM 754 N N . TYR A 1 102 ? 21.253 -4.474 -31.095 1.00 90.88 102 TYR A N 1
ATOM 755 C CA . TYR A 1 102 ? 20.786 -4.982 -32.389 1.00 90.88 102 TYR A CA 1
ATOM 756 C C . TYR A 1 102 ? 21.031 -3.982 -33.529 1.00 90.88 102 TYR A C 1
ATOM 758 O O . TYR A 1 102 ? 21.421 -4.381 -34.628 1.00 90.88 102 TYR A O 1
ATOM 766 N N . ARG A 1 103 ? 20.811 -2.688 -33.271 1.00 87.62 103 ARG A N 1
ATOM 767 C CA . ARG A 1 103 ? 21.040 -1.615 -34.244 1.00 87.62 103 ARG A CA 1
ATOM 768 C C . ARG A 1 103 ? 22.509 -1.421 -34.564 1.00 87.62 103 ARG A C 1
ATOM 770 O O . ARG A 1 103 ? 22.852 -1.357 -35.741 1.00 87.62 103 ARG A O 1
ATOM 777 N N . GLU A 1 104 ? 23.348 -1.388 -33.537 1.00 91.06 104 GLU A N 1
ATOM 778 C CA . GLU A 1 104 ? 24.798 -1.267 -33.673 1.00 91.06 104 GLU A CA 1
ATOM 779 C C . GLU A 1 104 ? 25.361 -2.410 -34.529 1.00 91.06 104 GLU A C 1
ATOM 781 O O . GLU A 1 104 ? 26.031 -2.164 -35.527 1.00 91.06 104 GLU A O 1
ATOM 786 N N . ASN A 1 105 ? 24.941 -3.652 -34.262 1.00 93.56 105 ASN A N 1
ATOM 787 C CA . ASN A 1 105 ? 25.330 -4.826 -35.055 1.00 93.56 105 ASN A CA 1
ATOM 788 C C . ASN A 1 105 ? 24.870 -4.779 -36.525 1.00 93.56 105 ASN A C 1
ATOM 790 O O . ASN A 1 105 ? 25.381 -5.522 -37.362 1.00 93.56 105 ASN A O 1
ATOM 794 N N . ARG A 1 106 ? 23.869 -3.954 -36.848 1.00 92.38 106 ARG A N 1
ATOM 795 C CA . ARG A 1 106 ? 23.319 -3.784 -38.201 1.00 92.38 106 ARG A CA 1
ATOM 796 C C . ARG A 1 106 ? 23.739 -2.461 -38.848 1.00 92.38 106 ARG A C 1
ATOM 798 O O . ARG A 1 106 ? 23.241 -2.166 -39.932 1.00 92.38 106 ARG A O 1
ATOM 805 N N . ASN A 1 107 ? 24.623 -1.683 -38.213 1.00 92.00 107 ASN A N 1
ATOM 806 C CA . ASN A 1 107 ? 24.993 -0.324 -38.628 1.00 92.00 107 ASN A CA 1
ATOM 807 C C . ASN A 1 107 ? 23.773 0.587 -38.861 1.00 92.00 107 ASN A C 1
ATOM 809 O O . ASN A 1 107 ? 23.762 1.430 -39.758 1.00 92.00 107 ASN A O 1
ATOM 813 N N . LEU A 1 108 ? 22.715 0.389 -38.073 1.00 87.44 108 LEU A N 1
ATOM 814 C CA . LEU A 1 108 ? 21.530 1.237 -38.109 1.00 87.44 108 LEU A CA 1
ATOM 815 C C . LEU A 1 108 ? 21.780 2.507 -37.279 1.00 87.44 108 LEU A C 1
ATOM 817 O O . LEU A 1 108 ? 22.486 2.445 -36.271 1.00 87.44 108 LEU A O 1
ATOM 821 N N . PRO A 1 109 ? 21.184 3.652 -37.657 1.00 84.88 109 PRO A N 1
ATOM 822 C CA . PRO A 1 109 ? 21.303 4.885 -36.886 1.00 84.88 109 PRO A CA 1
ATOM 823 C C . PRO A 1 109 ? 20.799 4.700 -35.445 1.00 84.88 109 PRO A C 1
ATOM 825 O O . PRO A 1 109 ? 19.843 3.959 -35.192 1.00 84.88 109 PRO A O 1
ATOM 828 N N . ALA A 1 110 ? 21.467 5.377 -34.504 1.00 75.69 110 ALA A N 1
ATOM 829 C CA . ALA A 1 110 ? 21.204 5.253 -33.070 1.00 75.69 110 ALA A CA 1
ATOM 830 C C . ALA A 1 110 ? 19.766 5.660 -32.713 1.00 75.69 110 ALA A C 1
ATOM 832 O O . ALA A 1 110 ? 19.070 4.927 -32.004 1.00 75.69 110 ALA A O 1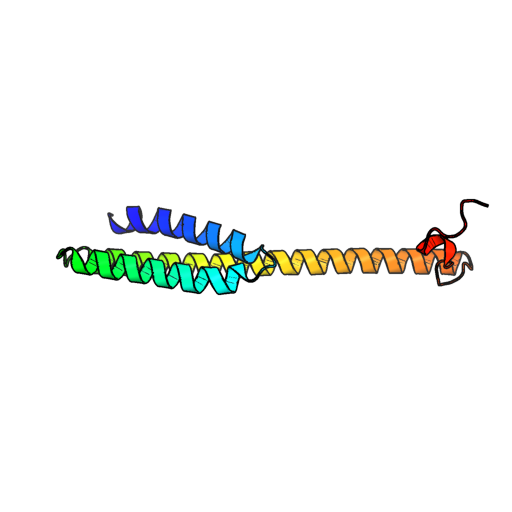
ATOM 833 N N . ASP A 1 111 ? 19.290 6.761 -33.292 1.00 78.62 111 ASP A N 1
ATOM 834 C CA . ASP A 1 111 ? 17.950 7.283 -33.052 1.00 78.62 111 ASP A CA 1
ATOM 835 C C . ASP A 1 111 ? 16.937 6.767 -34.072 1.00 78.62 111 ASP A C 1
ATOM 837 O O . ASP A 1 111 ? 17.242 6.484 -35.233 1.00 78.62 111 ASP A O 1
ATOM 841 N N . PHE A 1 112 ? 15.691 6.605 -33.621 1.00 76.44 112 PHE A N 1
ATOM 842 C CA . PHE A 1 112 ? 14.588 6.405 -34.553 1.00 76.44 112 PHE A CA 1
ATOM 843 C C . PHE A 1 112 ? 14.400 7.685 -35.373 1.00 76.44 112 PHE A C 1
ATOM 845 O O . PHE A 1 112 ? 14.416 8.777 -34.802 1.00 76.44 112 PHE A O 1
ATOM 852 N N . PRO A 1 113 ? 14.212 7.577 -36.697 1.00 75.44 113 PRO A N 1
ATOM 853 C CA . PRO A 1 113 ? 13.928 8.750 -37.498 1.00 75.44 113 PRO A CA 1
ATOM 854 C C . PRO A 1 113 ? 12.606 9.373 -37.038 1.00 75.44 113 PRO A C 1
ATOM 856 O O . PRO A 1 113 ? 11.665 8.660 -36.687 1.00 75.44 113 PRO A O 1
ATOM 859 N N . ILE A 1 114 ? 12.544 10.705 -37.036 1.00 76.19 114 ILE A N 1
ATOM 860 C CA . ILE A 1 114 ? 11.462 11.488 -36.415 1.00 76.19 114 ILE A CA 1
ATOM 861 C C . ILE A 1 114 ? 10.078 11.058 -36.926 1.00 76.19 114 ILE A C 1
ATOM 863 O O . ILE A 1 114 ? 9.160 10.899 -36.129 1.00 76.19 114 ILE A O 1
ATOM 867 N N . TRP A 1 115 ? 9.955 10.748 -38.220 1.00 76.31 115 TRP A N 1
ATOM 868 C CA . TRP A 1 115 ? 8.709 10.282 -38.841 1.00 76.31 115 TRP A CA 1
ATOM 869 C C . TRP A 1 115 ? 8.160 8.977 -38.233 1.00 76.31 115 TRP A C 1
ATOM 871 O O . TRP A 1 115 ? 6.949 8.767 -38.228 1.00 76.31 115 TRP A O 1
ATOM 881 N N . ALA A 1 116 ? 9.017 8.107 -37.685 1.00 73.25 116 ALA A N 1
ATOM 882 C CA . ALA A 1 116 ? 8.601 6.869 -37.019 1.00 73.25 116 ALA A CA 1
ATOM 883 C C . ALA A 1 116 ? 8.123 7.107 -35.574 1.00 73.25 116 ALA A C 1
ATOM 885 O O . ALA A 1 116 ? 7.418 6.268 -35.017 1.00 73.25 116 ALA A O 1
ATOM 886 N N . LEU A 1 117 ? 8.505 8.237 -34.969 1.00 76.00 117 LEU A N 1
ATOM 887 C CA . LEU A 1 117 ? 8.099 8.638 -33.620 1.00 76.00 117 LEU A CA 1
ATOM 888 C C . LEU A 1 117 ? 6.830 9.499 -33.637 1.00 76.00 117 LEU A C 1
ATOM 890 O O . LEU A 1 117 ? 6.004 9.378 -32.735 1.00 76.00 117 LEU A O 1
ATOM 894 N N . THR A 1 118 ? 6.669 10.355 -34.649 1.00 77.06 118 THR A N 1
ATOM 895 C CA . THR A 1 118 ? 5.537 11.290 -34.764 1.00 77.06 118 THR A CA 1
ATOM 896 C C . THR A 1 118 ? 4.418 10.790 -35.679 1.00 77.06 118 THR A C 1
ATOM 898 O O . THR A 1 118 ? 3.318 11.332 -35.635 1.00 77.06 118 THR A O 1
ATOM 901 N N . GLY A 1 119 ? 4.664 9.767 -36.507 1.00 67.12 119 GLY A N 1
ATOM 902 C CA . GLY A 1 119 ? 3.706 9.285 -37.513 1.00 67.12 119 GLY A CA 1
ATOM 903 C C . GLY A 1 119 ? 3.529 10.231 -38.710 1.00 67.12 119 GLY A C 1
ATOM 904 O O . GLY A 1 119 ? 2.774 9.930 -39.637 1.00 67.12 119 GLY A O 1
ATOM 905 N N . GLU A 1 120 ? 4.241 11.358 -38.727 1.00 64.06 120 GLU A N 1
ATOM 906 C CA . GLU A 1 120 ? 4.235 12.330 -39.815 1.00 64.06 120 GLU A CA 1
ATOM 907 C C . GLU A 1 120 ? 5.111 11.815 -40.966 1.00 64.06 120 GLU A C 1
ATOM 909 O O . GLU A 1 120 ? 6.318 12.044 -41.006 1.00 64.06 120 GLU A O 1
ATOM 914 N N . GLY A 1 121 ? 4.520 11.067 -41.900 1.00 59.84 121 GLY A N 1
ATOM 915 C CA . GLY A 1 121 ? 5.225 10.638 -43.116 1.00 59.84 121 GLY A CA 1
ATOM 916 C C . GLY A 1 121 ? 4.692 9.389 -43.816 1.00 59.84 121 GLY A C 1
ATOM 917 O O . GLY A 1 121 ? 5.138 9.099 -44.918 1.00 59.84 121 GLY A O 1
ATOM 918 N N . ILE A 1 122 ? 3.744 8.656 -43.222 1.00 58.19 122 ILE A N 1
ATOM 919 C CA . ILE A 1 122 ? 3.244 7.386 -43.794 1.00 58.19 122 ILE A CA 1
ATOM 920 C C . ILE A 1 122 ? 2.161 7.609 -44.875 1.00 58.19 122 ILE A C 1
ATOM 922 O O . ILE A 1 122 ? 1.887 6.714 -45.667 1.00 58.19 122 ILE A O 1
ATOM 926 N N . PHE A 1 123 ? 1.586 8.814 -44.968 1.00 58.94 123 PHE A N 1
ATOM 927 C CA . PHE A 1 123 ? 0.547 9.161 -45.945 1.00 58.94 123 PHE A CA 1
ATOM 928 C C . PHE A 1 123 ? 0.964 10.362 -46.806 1.00 58.94 123 PHE A C 1
ATOM 930 O O . PHE A 1 123 ? 0.552 11.492 -46.540 1.00 58.94 123 PHE A O 1
ATOM 937 N N . LYS A 1 124 ? 1.788 10.130 -47.828 1.00 53.88 124 LYS A N 1
ATOM 938 C CA . LYS A 1 124 ? 1.909 11.002 -49.004 1.00 53.88 124 LYS A CA 1
ATOM 939 C C . LYS A 1 124 ? 2.098 10.157 -50.250 1.00 53.88 124 LYS A C 1
ATOM 941 O O . LYS A 1 124 ? 2.832 9.151 -50.153 1.00 53.88 124 LYS A O 1
#

pLDDT: mean 75.92, std 10.3, range [52.91, 95.0]

Radius of gyration: 26.19 Å; chains: 1; bounding box: 47×26×82 Å

Sequence (124 aa):
MQFLVIALPLGLVGATTGYLVGLSRVPAVTALLPALLSFSSAVFLLAFSLKSPRKVPIIGSAIVVFSLCIFSGILIGAGNREQGRVARLKMLSEQELRIRTYRENRNLPADFPIWALTGEGIFK

Secondary structure (DSSP, 8-state):
-HHHHHHHHHHHHHHHHHHHHHH--STHHHHHHHHHHHHHHHHHHHHHHTT-TTTHHHHHHHHHHHHHHHHHHHHHHHHHHHHHHHHHHHHHHHHHHHHHHHHHTTT--SSPPHHHHH-TTS--